Protein AF-A0A6N0X5T8-F1 (afdb_monomer_lite)

pLDDT: mean 77.89, std 16.63, range [39.62, 95.44]

Structure (mmCIF, N/CA/C/O backbone):
data_AF-A0A6N0X5T8-F1
#
_entry.id   AF-A0A6N0X5T8-F1
#
loop_
_atom_site.group_PDB
_atom_site.id
_atom_site.type_symbol
_atom_site.label_atom_id
_atom_site.label_alt_id
_atom_site.label_comp_id
_atom_site.label_asym_id
_atom_site.label_entity_id
_atom_site.label_seq_id
_atom_site.pdbx_PDB_ins_code
_atom_site.Cartn_x
_atom_site.Cartn_y
_atom_site.Cartn_z
_atom_site.occupancy
_atom_site.B_iso_or_equiv
_atom_site.auth_seq_id
_atom_site.auth_comp_id
_atom_site.auth_asym_id
_atom_site.auth_atom_id
_atom_site.pdbx_PDB_model_num
ATOM 1 N N . MET A 1 1 ? 5.375 -1.187 9.880 1.00 66.75 1 MET A N 1
ATOM 2 C CA . MET A 1 1 ? 4.313 -1.945 9.190 1.00 66.75 1 MET A CA 1
ATOM 3 C C . MET A 1 1 ? 3.334 -2.357 10.266 1.00 66.75 1 MET A C 1
ATOM 5 O O . MET A 1 1 ? 3.815 -2.829 11.284 1.00 66.75 1 MET A O 1
ATOM 9 N N . ASN A 1 2 ? 2.030 -2.147 10.103 1.00 73.31 2 ASN A N 1
ATOM 10 C CA . ASN A 1 2 ? 1.064 -2.521 11.128 1.00 73.31 2 ASN A CA 1
ATOM 11 C C . ASN A 1 2 ? 0.887 -4.040 11.143 1.00 73.31 2 ASN A C 1
ATOM 13 O O . ASN A 1 2 ? 0.452 -4.608 10.143 1.00 73.31 2 ASN A O 1
ATOM 17 N N . GLU A 1 3 ? 1.190 -4.686 12.263 1.00 73.12 3 GLU A N 1
ATOM 18 C CA . GLU A 1 3 ? 1.101 -6.145 12.405 1.00 73.12 3 GLU A CA 1
ATOM 19 C C . GLU A 1 3 ? -0.353 -6.637 12.390 1.00 73.12 3 GLU A C 1
ATOM 21 O O . GLU A 1 3 ? -0.635 -7.719 11.887 1.00 73.12 3 GLU A O 1
ATOM 26 N N . ALA A 1 4 ? -1.297 -5.812 12.856 1.00 75.00 4 ALA A N 1
ATOM 27 C CA . ALA A 1 4 ? -2.714 -6.169 12.912 1.00 75.00 4 ALA A CA 1
ATOM 28 C C . ALA A 1 4 ? -3.438 -6.070 11.557 1.00 75.00 4 ALA A C 1
ATOM 30 O O . ALA A 1 4 ? -4.385 -6.811 11.313 1.00 75.00 4 ALA A O 1
ATOM 31 N N . THR A 1 5 ? -3.027 -5.149 10.677 1.00 77.12 5 THR A N 1
ATOM 32 C CA . THR A 1 5 ? -3.699 -4.932 9.377 1.00 77.12 5 THR A CA 1
ATOM 33 C C . THR A 1 5 ? -2.827 -5.249 8.169 1.00 77.12 5 THR A C 1
ATOM 35 O O . THR A 1 5 ? -3.330 -5.258 7.050 1.00 77.12 5 THR A O 1
ATOM 38 N N . GLY A 1 6 ? -1.526 -5.483 8.355 1.00 83.62 6 GLY A N 1
ATOM 39 C CA . GLY A 1 6 ? -0.596 -5.685 7.247 1.00 83.62 6 GLY A CA 1
ATOM 40 C C . GLY A 1 6 ? -0.471 -4.457 6.340 1.00 83.62 6 GLY A C 1
ATOM 41 O O . GLY A 1 6 ? -0.185 -4.606 5.152 1.00 83.62 6 GLY A O 1
ATOM 42 N N . LEU A 1 7 ? -0.681 -3.244 6.877 1.00 87.19 7 LEU A N 1
ATOM 43 C CA . LEU A 1 7 ? -0.595 -1.973 6.142 1.00 87.19 7 LEU A CA 1
ATOM 44 C C . LEU A 1 7 ? 0.535 -1.074 6.660 1.00 87.19 7 LEU A C 1
ATOM 46 O O . LEU A 1 7 ? 0.875 -1.077 7.840 1.00 87.19 7 LEU A O 1
ATOM 50 N N . CYS A 1 8 ? 1.118 -0.262 5.784 1.00 88.62 8 CYS A N 1
ATOM 51 C CA . CYS A 1 8 ? 2.056 0.786 6.177 1.00 88.62 8 CYS A CA 1
ATOM 52 C C . CYS A 1 8 ? 1.323 1.896 6.952 1.00 88.62 8 CYS A C 1
ATOM 54 O O . CYS A 1 8 ? 0.315 2.396 6.472 1.00 88.62 8 CYS A O 1
ATOM 56 N N . HIS A 1 9 ? 1.851 2.332 8.102 1.00 81.38 9 HIS A N 1
ATOM 57 C CA . HIS A 1 9 ? 1.212 3.370 8.931 1.00 81.38 9 HIS A CA 1
ATOM 58 C C . HIS A 1 9 ? 1.123 4.744 8.255 1.00 81.38 9 HIS A C 1
ATOM 60 O O . HIS A 1 9 ? 0.278 5.543 8.626 1.00 81.38 9 HIS A O 1
ATOM 66 N N . GLY A 1 10 ? 2.014 5.039 7.301 1.00 81.31 10 GLY A N 1
ATOM 67 C CA . GLY A 1 10 ? 2.036 6.340 6.627 1.00 81.31 10 GLY A CA 1
ATOM 68 C C . GLY A 1 10 ? 1.249 6.380 5.320 1.00 81.31 10 GLY A C 1
ATOM 69 O O . GLY A 1 10 ? 0.710 7.416 4.965 1.00 81.31 10 GLY A O 1
ATOM 70 N N . CYS A 1 11 ? 1.207 5.271 4.577 1.00 85.81 11 CYS A N 1
ATOM 71 C CA . CYS A 1 11 ? 0.610 5.247 3.236 1.00 85.81 11 CYS A CA 1
ATOM 72 C C . CYS A 1 11 ? -0.570 4.279 3.099 1.00 85.81 11 CYS A C 1
ATOM 74 O O . CYS A 1 11 ? -1.050 4.099 1.983 1.00 85.81 11 CYS A O 1
ATOM 76 N N . HIS A 1 12 ? -0.919 3.547 4.162 1.00 87.94 12 HIS A N 1
ATOM 77 C CA . HIS A 1 12 ? -1.987 2.541 4.213 1.00 87.94 12 HIS A CA 1
ATOM 78 C C . HIS A 1 12 ? -2.015 1.551 3.022 1.00 87.94 12 HIS A C 1
ATOM 80 O O . HIS A 1 12 ? -3.058 1.021 2.627 1.00 87.94 12 HIS A O 1
ATOM 86 N N . ARG A 1 13 ? -0.829 1.263 2.465 1.00 90.44 13 ARG A N 1
ATOM 87 C CA . ARG A 1 13 ? -0.560 0.240 1.441 1.00 90.44 13 ARG A CA 1
ATOM 88 C C . ARG A 1 13 ? 0.100 -0.987 2.056 1.00 90.44 13 ARG A C 1
ATOM 90 O O . ARG A 1 13 ? 0.831 -0.871 3.041 1.00 90.44 13 ARG A O 1
ATOM 97 N N . THR A 1 14 ? -0.139 -2.141 1.454 1.00 90.88 14 THR A N 1
ATOM 98 C CA . THR A 1 14 ? 0.541 -3.404 1.771 1.00 90.88 14 THR A CA 1
ATOM 99 C C . THR A 1 14 ? 1.971 -3.412 1.223 1.00 90.88 14 THR A C 1
ATOM 101 O O . THR A 1 14 ? 2.311 -2.627 0.336 1.00 90.88 14 THR A O 1
ATOM 104 N N . ILE A 1 15 ? 2.820 -4.309 1.739 1.00 88.25 15 ILE A N 1
ATOM 105 C CA . ILE A 1 15 ? 4.202 -4.452 1.250 1.00 88.25 15 ILE A CA 1
ATOM 106 C C . ILE A 1 15 ? 4.235 -4.830 -0.235 1.00 88.25 15 ILE A C 1
ATOM 108 O O . ILE A 1 15 ? 5.080 -4.327 -0.968 1.00 88.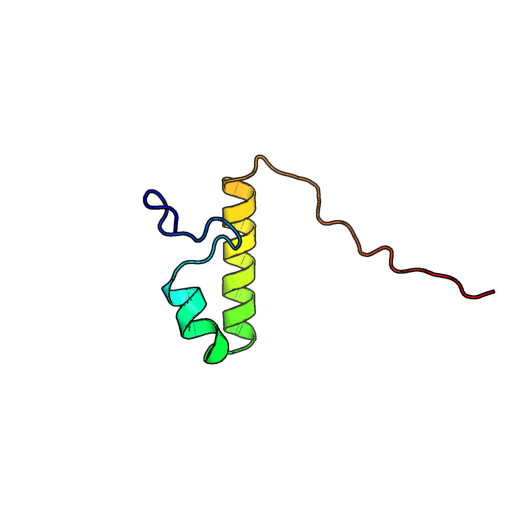25 15 ILE A O 1
ATOM 112 N N . ASP A 1 16 ? 3.285 -5.652 -0.676 1.00 88.44 16 ASP A N 1
ATOM 113 C CA . ASP A 1 16 ? 3.189 -6.143 -2.050 1.00 88.44 16 ASP A CA 1
ATOM 114 C C . ASP A 1 16 ? 2.851 -5.001 -3.022 1.00 88.44 16 ASP A C 1
ATOM 116 O O . ASP A 1 16 ? 3.534 -4.782 -4.021 1.00 88.44 16 ASP A O 1
ATOM 120 N N . GLU A 1 17 ? 1.883 -4.157 -2.642 1.00 91.19 17 GLU A N 1
ATOM 121 C CA . GLU A 1 17 ? 1.515 -2.947 -3.389 1.00 91.19 17 GLU A CA 1
ATOM 122 C C . GLU A 1 17 ? 2.661 -1.920 -3.455 1.00 91.19 17 GLU A C 1
ATOM 124 O O . GLU A 1 17 ? 2.744 -1.141 -4.407 1.00 91.19 17 GLU A O 1
ATOM 129 N N . ILE A 1 18 ? 3.535 -1.877 -2.444 1.00 90.88 18 ILE A N 1
ATOM 130 C CA . ILE A 1 18 ? 4.705 -0.988 -2.422 1.00 90.88 18 ILE A CA 1
ATOM 131 C C . ILE A 1 18 ? 5.829 -1.562 -3.292 1.00 90.88 18 ILE A C 1
ATOM 133 O O . ILE A 1 18 ? 6.399 -0.826 -4.097 1.00 90.88 18 ILE A O 1
ATOM 137 N N . ALA A 1 19 ? 6.123 -2.857 -3.163 1.00 92.06 19 ALA A N 1
ATOM 138 C CA . ALA A 1 19 ? 7.173 -3.538 -3.917 1.00 92.06 19 ALA A CA 1
ATOM 139 C C . ALA A 1 19 ? 6.863 -3.591 -5.422 1.00 92.06 19 ALA A C 1
ATOM 141 O O . ALA A 1 19 ? 7.743 -3.346 -6.245 1.00 92.06 19 ALA A O 1
ATOM 142 N N . GLY A 1 20 ? 5.602 -3.840 -5.786 1.00 93.56 20 GLY A N 1
ATOM 143 C CA . GLY A 1 20 ? 5.145 -3.885 -7.176 1.00 93.56 20 GLY A CA 1
ATOM 144 C C . GLY A 1 20 ? 4.892 -2.516 -7.813 1.00 93.56 20 GLY A C 1
ATOM 145 O O . GLY A 1 20 ? 4.646 -2.443 -9.015 1.00 93.56 20 GLY A O 1
ATOM 146 N N . TRP A 1 21 ? 4.962 -1.417 -7.052 1.00 92.44 21 TRP A N 1
ATOM 147 C CA . TRP A 1 21 ? 4.474 -0.103 -7.489 1.00 92.44 21 TRP A CA 1
ATOM 148 C C . TRP A 1 21 ? 5.072 0.378 -8.815 1.00 92.44 21 TRP A C 1
ATOM 150 O O . TRP A 1 21 ? 4.357 0.896 -9.672 1.00 92.44 21 TRP A O 1
ATOM 160 N N . SER A 1 22 ? 6.380 0.209 -9.007 1.00 92.69 22 SER A N 1
ATOM 161 C CA . SER A 1 22 ? 7.058 0.658 -10.229 1.00 92.69 22 SER A CA 1
ATOM 162 C C . SER A 1 22 ? 6.662 -0.155 -11.464 1.00 92.69 22 SER A C 1
ATOM 164 O O . SER A 1 22 ? 6.683 0.388 -12.564 1.00 92.69 22 SER A O 1
ATOM 166 N N . ALA A 1 23 ? 6.275 -1.420 -11.282 1.00 95.44 23 ALA A N 1
ATOM 167 C CA . ALA A 1 23 ? 5.862 -2.322 -12.355 1.00 95.44 23 ALA A CA 1
ATOM 168 C C . ALA A 1 23 ? 4.363 -2.221 -12.690 1.00 95.44 23 ALA A C 1
ATOM 170 O O . ALA A 1 23 ? 3.946 -2.655 -13.759 1.00 95.44 23 ALA A O 1
ATOM 171 N N . MET A 1 24 ? 3.556 -1.635 -11.801 1.00 94.69 24 MET A N 1
ATOM 172 C CA . MET A 1 24 ? 2.122 -1.449 -12.018 1.00 94.69 24 MET A CA 1
ATOM 173 C C . MET A 1 24 ? 1.827 -0.420 -13.115 1.00 94.69 24 MET A C 1
ATOM 175 O O . MET A 1 24 ? 2.409 0.675 -13.165 1.00 94.69 24 MET A O 1
ATOM 179 N N . SER A 1 25 ? 0.827 -0.734 -13.930 1.00 94.88 25 SER A N 1
ATOM 180 C CA . SER A 1 25 ? 0.234 0.178 -14.907 1.00 94.88 25 SER A CA 1
ATOM 181 C C . SER A 1 25 ? -0.514 1.316 -14.209 1.00 94.88 25 SER A C 1
ATOM 183 O O . SER A 1 25 ? -0.959 1.183 -13.067 1.00 94.88 25 SER A O 1
ATOM 185 N N . ASP A 1 26 ? -0.757 2.429 -14.899 1.00 94.19 26 ASP A N 1
ATOM 186 C CA . ASP A 1 26 ? -1.508 3.555 -14.321 1.00 94.19 26 ASP A CA 1
ATOM 187 C C . ASP A 1 26 ? -2.915 3.162 -13.850 1.00 94.19 26 ASP A C 1
ATOM 189 O O . ASP A 1 26 ? -3.410 3.681 -12.851 1.00 94.19 26 ASP A O 1
ATOM 193 N N . ALA A 1 27 ? -3.564 2.222 -14.544 1.00 94.44 27 ALA A N 1
ATOM 194 C CA . ALA A 1 27 ? -4.858 1.686 -14.131 1.00 94.44 27 ALA A CA 1
ATOM 195 C C . ALA A 1 27 ? -4.776 0.931 -12.794 1.00 94.44 27 ALA A C 1
ATOM 197 O O . ALA A 1 27 ? -5.621 1.128 -11.920 1.00 94.44 27 ALA A O 1
ATOM 198 N N . GLU A 1 28 ? -3.735 0.122 -12.610 1.00 93.25 28 GLU A N 1
ATOM 199 C CA . GLU A 1 28 ? -3.494 -0.636 -11.381 1.00 93.25 28 GLU A CA 1
ATOM 200 C C . GLU A 1 28 ? -3.139 0.304 -10.229 1.00 93.25 28 GLU A C 1
ATOM 202 O O . GLU A 1 28 ? -3.733 0.218 -9.154 1.00 93.25 28 GLU A O 1
ATOM 207 N N . LYS A 1 29 ? -2.268 1.289 -10.482 1.00 93.00 29 LYS A N 1
ATOM 208 C CA . LYS A 1 29 ? -1.928 2.343 -9.515 1.00 93.00 29 LYS A CA 1
ATOM 209 C C . LYS A 1 29 ? -3.171 3.095 -9.047 1.00 93.00 29 LYS A C 1
ATOM 211 O O . LYS A 1 29 ? -3.346 3.289 -7.845 1.00 93.00 29 LYS A O 1
ATOM 216 N N . ARG A 1 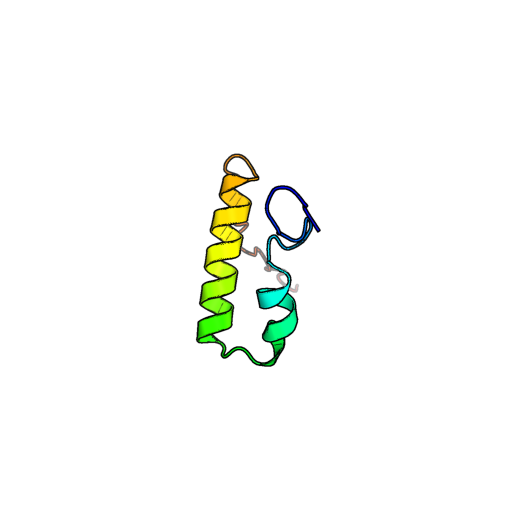30 ? -4.074 3.469 -9.963 1.00 94.06 30 ARG A N 1
ATOM 217 C CA . ARG A 1 30 ? -5.357 4.105 -9.609 1.00 94.06 30 ARG A CA 1
ATOM 218 C C . ARG A 1 30 ? -6.222 3.202 -8.733 1.00 94.06 30 ARG A C 1
ATOM 220 O O . ARG A 1 30 ? -6.781 3.679 -7.748 1.00 94.06 30 ARG A O 1
ATOM 227 N N . ALA A 1 31 ? -6.309 1.913 -9.053 1.00 93.56 31 ALA A N 1
ATOM 228 C CA . ALA A 1 31 ? -7.077 0.958 -8.258 1.00 93.56 31 ALA A CA 1
ATOM 229 C C . ALA A 1 31 ? -6.491 0.768 -6.847 1.00 93.56 31 ALA A C 1
ATOM 231 O O . ALA A 1 31 ? -7.242 0.662 -5.877 1.00 93.56 31 ALA A O 1
ATOM 232 N N . VAL A 1 32 ? -5.162 0.755 -6.712 1.00 92.19 32 VAL A N 1
ATOM 233 C CA . VAL A 1 32 ? -4.481 0.709 -5.408 1.00 92.19 32 VAL A CA 1
ATOM 234 C C . VAL A 1 32 ? -4.754 1.986 -4.613 1.00 92.19 32 VAL A C 1
ATOM 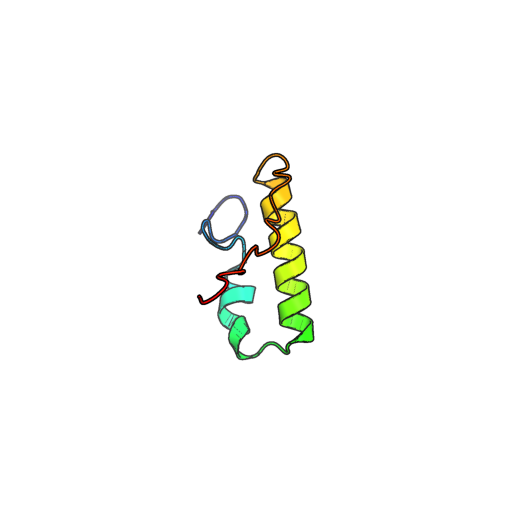236 O O . VAL A 1 32 ? -5.162 1.898 -3.459 1.00 92.19 32 VAL A O 1
ATOM 239 N N . LEU A 1 33 ? -4.614 3.169 -5.218 1.00 90.81 33 LEU A N 1
ATOM 240 C CA . LEU A 1 33 ? -4.884 4.447 -4.543 1.00 90.81 33 LEU A CA 1
ATOM 241 C C . LEU A 1 33 ? -6.342 4.580 -4.085 1.00 90.81 33 LEU A C 1
ATOM 243 O O . LEU A 1 33 ? -6.594 5.091 -2.996 1.00 90.81 33 LEU A O 1
ATOM 247 N N . ALA A 1 34 ? -7.299 4.082 -4.873 1.00 92.19 34 ALA A N 1
ATOM 248 C CA . ALA A 1 34 ? -8.702 4.040 -4.469 1.00 92.19 34 ALA A CA 1
ATOM 249 C C . ALA A 1 34 ? -8.897 3.176 -3.211 1.00 92.19 34 ALA A C 1
ATOM 251 O O . ALA A 1 34 ? -9.514 3.623 -2.250 1.00 92.19 34 ALA A O 1
ATOM 252 N N . ARG A 1 35 ? -8.299 1.978 -3.171 1.00 90.81 35 ARG A N 1
ATOM 253 C CA . ARG A 1 35 ? -8.348 1.099 -1.988 1.00 90.81 35 ARG A CA 1
ATOM 254 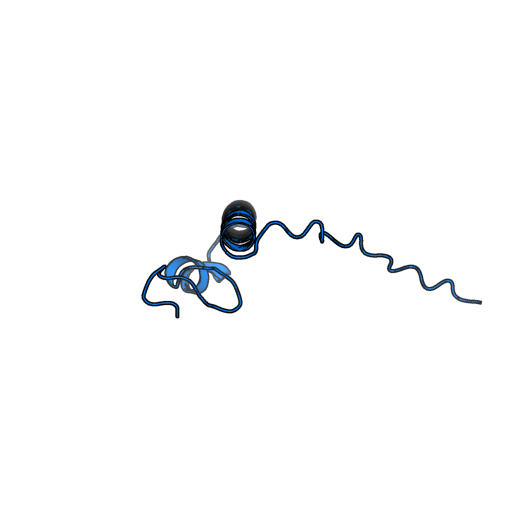C C . ARG A 1 35 ? -7.666 1.711 -0.771 1.00 90.81 35 ARG A C 1
ATOM 256 O O . ARG A 1 35 ? -8.166 1.556 0.336 1.00 90.81 35 ARG A O 1
ATOM 263 N N . VAL A 1 36 ? -6.542 2.402 -0.962 1.00 90.06 36 VAL A N 1
ATOM 264 C CA . VAL A 1 36 ? -5.869 3.146 0.113 1.00 90.06 36 VAL A CA 1
ATOM 265 C C . VAL A 1 36 ? -6.823 4.167 0.706 1.00 90.06 36 VAL A C 1
ATOM 267 O O . VAL A 1 36 ? -7.013 4.157 1.912 1.00 90.06 36 VAL A O 1
ATOM 270 N N . LYS A 1 37 ? -7.498 4.969 -0.121 1.00 87.12 37 LYS A N 1
ATOM 271 C CA . LYS A 1 37 ? -8.453 5.979 0.351 1.00 87.12 37 LYS A CA 1
ATOM 272 C C . LYS A 1 37 ? -9.595 5.383 1.185 1.00 87.12 37 LYS A C 1
ATOM 274 O O . LYS A 1 37 ? -9.955 5.953 2.209 1.00 87.12 37 LYS A O 1
ATOM 279 N N . GLU A 1 38 ? -10.110 4.219 0.797 1.00 86.81 38 GLU A N 1
ATOM 280 C CA . GLU A 1 38 ? -11.120 3.498 1.586 1.00 86.81 38 GLU A CA 1
ATOM 281 C C . GLU A 1 38 ? -10.557 3.017 2.936 1.00 86.81 38 GLU A C 1
ATOM 283 O O . GLU A 1 38 ? -11.204 3.155 3.971 1.00 86.81 38 GLU A O 1
ATOM 288 N N . ARG A 1 39 ? -9.324 2.488 2.956 1.00 86.81 39 ARG A N 1
ATOM 289 C CA . ARG A 1 39 ? -8.644 2.039 4.190 1.00 86.81 39 ARG A CA 1
ATOM 290 C C . ARG A 1 39 ? -8.338 3.208 5.128 1.00 86.81 39 ARG A C 1
ATOM 292 O O . ARG A 1 39 ? -8.508 3.084 6.340 1.00 86.81 39 ARG A O 1
ATOM 299 N N . GLU A 1 40 ? -7.901 4.327 4.563 1.00 84.00 40 GLU A N 1
ATOM 300 C CA . GLU A 1 40 ? -7.674 5.597 5.252 1.00 84.00 40 GLU A CA 1
ATOM 301 C C . GLU A 1 40 ? -8.973 6.060 5.914 1.00 84.00 40 GLU A C 1
ATOM 303 O O . GLU A 1 40 ? -8.963 6.306 7.113 1.00 84.00 40 GLU A O 1
ATOM 308 N N . ALA A 1 41 ? -10.093 6.073 5.184 1.00 82.12 41 ALA A N 1
ATOM 309 C CA . ALA A 1 41 ? -11.414 6.452 5.696 1.00 82.12 41 ALA A CA 1
ATOM 310 C C . ALA A 1 41 ? -12.023 5.449 6.697 1.00 82.12 41 ALA A C 1
ATOM 312 O O . ALA A 1 41 ? -12.906 5.805 7.473 1.00 82.12 41 ALA A O 1
ATOM 313 N N . ALA A 1 42 ? -11.585 4.189 6.687 1.00 79.62 42 ALA A N 1
ATOM 314 C CA . ALA A 1 42 ? -11.961 3.214 7.710 1.00 79.62 42 ALA A CA 1
ATOM 315 C C . ALA A 1 42 ? -11.125 3.368 8.995 1.00 79.62 42 ALA A C 1
ATOM 317 O O . ALA A 1 42 ? -11.605 3.060 10.086 1.00 79.62 42 ALA A O 1
ATOM 318 N N . SER A 1 43 ? -9.879 3.836 8.871 1.00 70.81 43 SER A N 1
ATOM 319 C CA . SER A 1 43 ? -8.935 3.997 9.990 1.00 70.81 43 SER A CA 1
ATOM 320 C C . SER A 1 43 ? -9.037 5.380 10.641 1.00 70.81 43 SER A C 1
ATOM 322 O O . SER A 1 43 ? -8.899 5.523 11.855 1.00 70.81 43 SER A O 1
ATOM 324 N N . GLN A 1 44 ? -9.321 6.399 9.836 1.00 59.62 44 GLN A N 1
ATOM 325 C CA . GLN A 1 44 ? -9.686 7.745 10.246 1.00 59.62 44 GLN A CA 1
ATOM 326 C C . GLN A 1 44 ? -11.206 7.812 10.216 1.00 59.62 44 GLN A C 1
ATOM 328 O O . GLN A 1 44 ? -11.808 7.685 9.158 1.00 59.62 44 GLN A O 1
ATOM 333 N N . ARG A 1 45 ? -11.850 8.029 11.364 1.00 44.78 45 ARG A N 1
ATOM 334 C CA . ARG A 1 45 ? -13.254 8.478 11.403 1.00 44.78 45 ARG A CA 1
ATOM 335 C C . ARG A 1 45 ? -13.449 9.573 10.336 1.00 44.78 45 ARG A C 1
ATOM 337 O O . ARG A 1 45 ? -12.576 10.433 10.260 1.00 44.78 45 ARG A O 1
ATOM 344 N N . PRO A 1 46 ? -14.520 9.545 9.519 1.00 46.41 46 PRO A N 1
ATOM 345 C CA . PRO A 1 46 ? -14.550 10.210 8.217 1.00 46.41 46 PRO A CA 1
ATOM 346 C C . PRO A 1 46 ? -14.150 11.680 8.316 1.00 46.41 46 PRO A C 1
ATOM 348 O O . PRO A 1 46 ? -14.862 12.478 8.924 1.00 46.41 46 PRO A O 1
ATOM 351 N N . GLU A 1 47 ? -13.028 12.034 7.694 1.00 46.38 47 GLU A N 1
ATOM 352 C CA . GLU A 1 47 ? -12.636 13.426 7.523 1.00 46.38 47 GLU A CA 1
ATOM 353 C C . GLU A 1 47 ? -13.224 13.934 6.195 1.00 46.38 47 GLU A C 1
ATOM 355 O O . GLU A 1 47 ? -12.838 13.450 5.124 1.00 46.38 47 GLU A O 1
ATOM 360 N N . PRO A 1 48 ? -14.158 14.905 6.206 1.00 52.31 48 PRO A N 1
ATOM 361 C CA . PRO A 1 48 ? -14.563 15.631 5.006 1.00 52.31 48 PRO A CA 1
ATOM 362 C C . PRO A 1 48 ? -13.433 16.599 4.625 1.00 52.31 48 PRO A C 1
ATOM 364 O O . PRO A 1 48 ? -13.523 17.805 4.826 1.00 52.31 48 PRO A O 1
ATOM 367 N N . GLY A 1 49 ? -12.321 16.046 4.143 1.00 53.22 49 GLY A N 1
ATOM 368 C CA . GLY A 1 49 ? -11.041 16.747 4.024 1.00 53.22 49 GLY A CA 1
ATOM 369 C C . GLY A 1 49 ? -10.329 16.520 2.697 1.00 53.22 49 GLY A C 1
ATOM 370 O O . GLY A 1 49 ? -9.116 16.674 2.617 1.00 53.22 49 GLY A O 1
ATOM 371 N N . ALA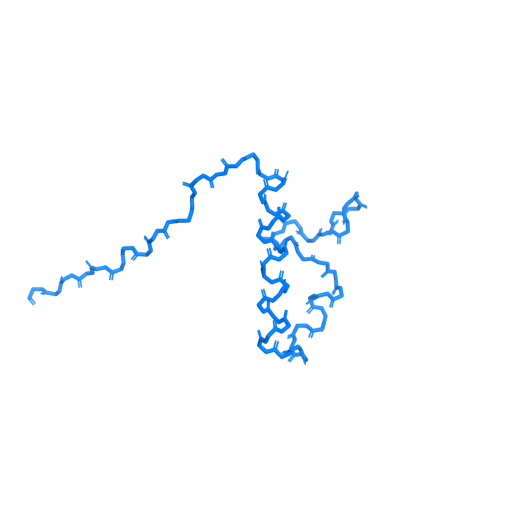 A 1 50 ? -11.055 16.170 1.631 1.00 51.16 50 ALA A N 1
ATOM 372 C CA . ALA A 1 50 ? -10.547 16.407 0.285 1.00 51.16 50 ALA A CA 1
ATOM 373 C C . ALA A 1 50 ? -10.497 17.925 0.074 1.00 51.16 50 ALA A C 1
ATOM 375 O O . ALA A 1 50 ? -11.435 18.515 -0.457 1.00 51.16 50 ALA A O 1
ATOM 376 N N . THR A 1 51 ? -9.435 18.568 0.553 1.00 50.53 51 THR A N 1
ATOM 377 C CA . THR A 1 51 ? -9.181 19.983 0.313 1.00 50.53 51 THR A CA 1
ATOM 378 C C . THR A 1 51 ? -9.122 20.174 -1.203 1.00 50.53 51 THR A C 1
ATOM 380 O O . THR A 1 51 ? -8.229 19.605 -1.841 1.00 50.53 51 THR A O 1
ATOM 383 N N . PRO A 1 52 ? -10.044 20.926 -1.833 1.00 53.62 52 PRO A N 1
ATOM 384 C CA . PRO A 1 52 ? -9.815 21.342 -3.201 1.00 53.62 52 PRO A CA 1
ATOM 385 C C . PRO A 1 52 ? -8.573 22.231 -3.163 1.00 53.62 52 PRO A C 1
ATOM 387 O O . PRO A 1 52 ? -8.482 23.151 -2.349 1.00 53.62 52 PRO A O 1
ATOM 390 N N . LEU A 1 53 ? -7.585 21.917 -4.000 1.00 51.41 53 LEU A N 1
ATOM 391 C CA . LEU A 1 53 ? -6.419 22.766 -4.201 1.00 51.41 53 LEU A CA 1
ATOM 392 C C . LEU A 1 53 ? -6.886 24.182 -4.571 1.00 51.41 53 LEU A C 1
ATOM 394 O O . LEU A 1 53 ? -7.191 24.459 -5.728 1.00 51.41 53 LEU A O 1
ATOM 398 N N . ALA A 1 54 ? -6.886 25.100 -3.608 1.00 58.31 54 ALA A N 1
ATOM 399 C CA . ALA A 1 54 ? -6.868 26.528 -3.880 1.00 58.31 54 ALA A CA 1
ATOM 400 C C . ALA A 1 54 ? -5.412 26.935 -4.143 1.00 58.31 54 ALA A C 1
ATOM 402 O O . ALA A 1 54 ? -4.752 27.533 -3.298 1.00 58.31 54 ALA A O 1
ATOM 403 N N . SER A 1 55 ? -4.883 26.570 -5.313 1.00 61.62 55 SER A N 1
ATOM 404 C CA . SER A 1 55 ? -3.620 27.130 -5.800 1.00 61.62 55 SER A CA 1
ATOM 405 C C . SER A 1 55 ? -3.948 28.281 -6.748 1.00 61.62 55 SER A C 1
A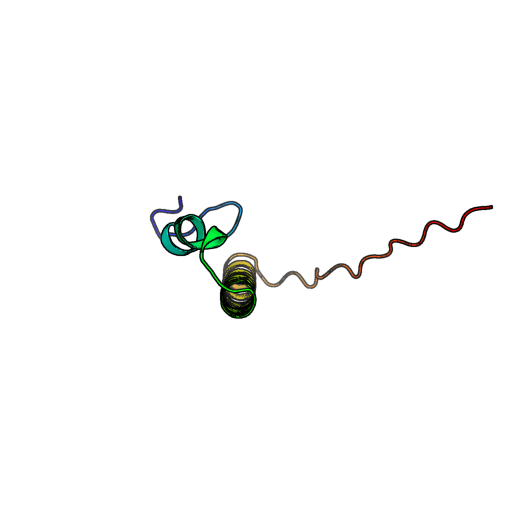TOM 407 O O . SER A 1 55 ? -3.986 28.124 -7.964 1.00 61.62 55 SER A O 1
ATOM 409 N N . GLY A 1 56 ? -4.280 29.433 -6.165 1.00 56.25 56 GLY A N 1
ATOM 410 C CA . GLY A 1 56 ? -4.614 30.664 -6.877 1.00 56.25 56 GLY A CA 1
ATOM 411 C C . GLY A 1 56 ? -3.824 31.836 -6.310 1.00 56.25 56 GLY A C 1
ATOM 412 O O . GLY A 1 56 ? -4.382 32.691 -5.633 1.00 56.25 56 GLY A O 1
ATOM 413 N N . ARG A 1 57 ? -2.511 31.875 -6.559 1.00 63.16 57 ARG A N 1
ATOM 414 C CA . ARG A 1 57 ? -1.748 33.122 -6.413 1.00 63.16 57 ARG A CA 1
ATOM 415 C C . ARG A 1 57 ? -1.979 33.943 -7.678 1.00 63.16 57 ARG A C 1
ATOM 417 O O . ARG A 1 57 ? -1.453 33.604 -8.731 1.00 63.16 57 ARG A O 1
ATOM 424 N N . ALA A 1 58 ? -2.803 34.982 -7.564 1.00 59.84 58 ALA A N 1
ATOM 425 C CA . ALA A 1 58 ? -2.848 36.067 -8.532 1.00 59.84 58 ALA A CA 1
ATOM 426 C C . ALA A 1 58 ? -1.519 36.836 -8.454 1.00 59.84 58 ALA A C 1
ATOM 428 O O . ALA A 1 58 ? -1.102 37.240 -7.367 1.00 59.84 58 ALA A O 1
ATOM 429 N N . CYS A 1 59 ? -0.834 36.981 -9.586 1.00 39.62 59 CYS A N 1
ATOM 430 C CA . CYS A 1 59 ? 0.313 37.877 -9.707 1.00 39.62 59 CYS A CA 1
ATOM 431 C C . CYS A 1 59 ? -0.201 39.322 -9.867 1.00 39.62 59 CYS A C 1
ATOM 433 O O . CYS A 1 59 ? -1.139 39.502 -10.648 1.00 39.62 59 CYS A O 1
ATOM 435 N N . PRO A 1 60 ? 0.355 40.317 -9.144 1.00 72.31 60 PRO A N 1
ATOM 436 C CA . PRO A 1 60 ? 0.113 41.728 -9.442 1.00 72.31 60 PRO A CA 1
ATOM 437 C C . PRO A 1 60 ? 0.744 42.144 -10.777 1.00 72.31 60 PRO A C 1
ATOM 439 O O . PRO A 1 60 ? 1.729 41.490 -11.199 1.00 72.31 60 PRO A O 1
#

Secondary structure (DSSP, 8-state):
--TTT---TTT---HHHHHTTTTS-HHHHHHHHHHHHHHHHHHS----------------

Radius of gyration: 15.28 Å; chains: 1; bounding box: 22×48×28 Å

Sequence (60 aa):
MNEATGLCHGCHRTIDEIAGWSAMSDAEKRAVLARVKEREAASQRPEPGATPLASGRACP

Foldseek 3Di:
DDPVQCADPPQRAHPCCVVCVVVDDPVVVVVRNVVSVVSVCVVDVHDPPPPDPPPDDDDD